Protein AF-A0A168JZH8-F1 (afdb_monomer_lite)

Foldseek 3Di:
DDDDDDDDDDDDPPPDDDDPADKWKFKDWDDPVRPFDDFCVNCVVVPDNTSVRVSVVCVVQVKTKMKMKTKHQDDADPVRHRFIKIWIKIWIWGDDPNDIDTDDMDTDDIGGDPVCGPVPGDIDD

Secondary structure (DSSP, 8-state):
-----------------S-----EEEEEEPPTTT-----HHHHGGGT-S-HHHHHHHHHHTT-EEEEEEEEES--B-TTS-B--EEEEEEEEEEEETTEEEEEEEEEEEEEE--S-TTSSSEEE-

InterPro domains:
  IPR058931 SnoaL-like domain 6 [PF26528] (15-122)

Organism: NCBI:txid1081108

Sequence (125 aa):
MHEAAASSGLTLASSAAEGRGKKGCTIRPLRQDEFEFGTDDQVAPAGFASAEELSKKAQKERWVGMRVDMWNDEGVDLKGLRQGMLVKVRYWWREEDGQWTQTLHDLLYIGQLDGTEGSEGDRID

Radius of gyration: 21.24 Å; chains: 1; bounding box: 39×75×41 Å

Structure (mmCIF, N/CA/C/O backbone):
data_AF-A0A168JZH8-F1
#
_entry.id   AF-A0A168JZH8-F1
#
loop_
_atom_site.group_PDB
_atom_site.id
_atom_site.type_symbol
_atom_site.label_atom_id
_atom_site.label_alt_id
_atom_site.label_comp_id
_atom_site.label_asym_id
_atom_site.label_entity_id
_atom_site.label_seq_id
_atom_site.pdbx_PDB_ins_code
_atom_site.Cartn_x
_atom_site.Cartn_y
_atom_site.Cartn_z
_atom_site.occupancy
_atom_site.B_iso_or_equiv
_atom_site.auth_seq_id
_atom_site.auth_comp_id
_atom_site.auth_asym_id
_atom_site.auth_atom_id
_atom_site.pdbx_PDB_model_num
ATOM 1 N N . MET A 1 1 ? -2.344 59.718 -10.580 1.00 35.97 1 MET A N 1
ATOM 2 C CA . MET A 1 1 ? -2.719 58.943 -11.785 1.00 35.97 1 MET A CA 1
ATOM 3 C C . MET A 1 1 ? -1.676 57.831 -11.888 1.00 35.97 1 MET A C 1
ATOM 5 O O . MET A 1 1 ? -0.508 58.185 -11.867 1.00 35.97 1 MET A O 1
ATOM 9 N N . HIS A 1 2 ? -2.001 56.586 -11.493 1.00 31.67 2 HIS A N 1
ATOM 10 C CA . HIS A 1 2 ? -2.300 55.430 -12.385 1.00 31.67 2 HIS A CA 1
ATOM 11 C C . HIS A 1 2 ? -1.249 55.302 -13.507 1.00 31.67 2 HIS A C 1
ATOM 13 O O . HIS A 1 2 ? -1.023 56.285 -14.197 1.00 31.67 2 HIS A O 1
ATOM 19 N N . GLU A 1 3 ? -0.486 54.219 -13.690 1.00 30.38 3 GLU A N 1
ATOM 20 C CA . GLU A 1 3 ? -0.799 52.782 -13.865 1.00 30.38 3 GLU A CA 1
ATOM 21 C C . GLU A 1 3 ? 0.555 52.015 -13.848 1.00 30.38 3 GLU A C 1
ATOM 23 O O . GLU A 1 3 ? 1.574 52.598 -14.207 1.00 30.38 3 GLU A O 1
ATOM 28 N N . ALA A 1 4 ? 0.705 50.836 -13.233 1.00 32.56 4 ALA A N 1
ATOM 29 C CA . ALA A 1 4 ? 0.352 49.467 -13.661 1.00 32.56 4 ALA A CA 1
ATOM 30 C C . ALA A 1 4 ? 1.421 48.737 -14.511 1.00 32.56 4 ALA A C 1
ATOM 32 O O . ALA A 1 4 ? 2.122 49.307 -15.338 1.00 32.56 4 ALA A O 1
ATOM 33 N N . ALA A 1 5 ? 1.558 47.447 -14.202 1.00 42.09 5 ALA A N 1
ATOM 34 C CA . ALA A 1 5 ? 2.616 46.524 -14.591 1.00 42.09 5 ALA A CA 1
ATOM 35 C C . ALA A 1 5 ? 2.345 45.782 -15.912 1.00 42.09 5 ALA A C 1
ATOM 37 O O . ALA A 1 5 ? 1.194 45.579 -16.284 1.00 42.09 5 ALA A O 1
ATOM 38 N N . ALA A 1 6 ? 3.403 45.243 -16.526 1.00 34.47 6 ALA A N 1
ATOM 39 C CA . ALA A 1 6 ? 3.366 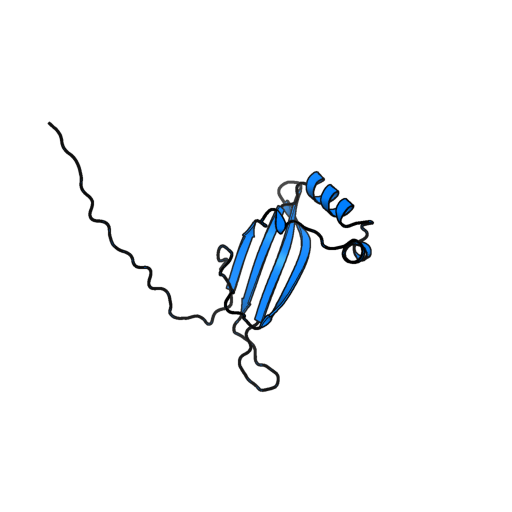44.024 -17.345 1.00 34.47 6 ALA A CA 1
ATOM 40 C C . ALA A 1 6 ? 4.782 43.413 -17.351 1.00 34.47 6 ALA A C 1
ATOM 42 O O . ALA A 1 6 ? 5.737 44.040 -17.793 1.00 34.47 6 ALA A O 1
ATOM 43 N N . SER A 1 7 ? 5.011 42.325 -16.615 1.00 38.09 7 SER A N 1
ATOM 44 C CA . SER A 1 7 ? 4.905 40.940 -17.099 1.00 38.09 7 SER A CA 1
ATOM 45 C C . SER A 1 7 ? 5.850 40.648 -18.269 1.00 38.09 7 SER A C 1
ATOM 47 O O . SER A 1 7 ? 5.553 40.930 -19.424 1.00 38.09 7 SER A O 1
ATOM 49 N N . SER A 1 8 ? 6.995 40.043 -17.963 1.00 38.16 8 SER A N 1
ATOM 50 C CA . SER A 1 8 ? 7.756 39.244 -18.924 1.00 38.16 8 SER A CA 1
ATOM 51 C C . SER A 1 8 ? 7.936 37.869 -18.301 1.00 38.16 8 SER A C 1
ATOM 53 O O . SER A 1 8 ? 8.795 37.660 -17.447 1.00 38.16 8 SER A O 1
ATOM 55 N N . GLY A 1 9 ? 7.018 36.968 -18.658 1.00 30.91 9 GLY A N 1
ATOM 56 C CA . GLY A 1 9 ? 7.043 35.571 -18.255 1.00 30.91 9 GLY A CA 1
ATOM 57 C C . GLY A 1 9 ? 8.281 34.889 -18.822 1.00 30.91 9 GLY A C 1
ATOM 58 O O . GLY A 1 9 ? 8.497 34.876 -20.032 1.00 30.91 9 GLY A O 1
ATOM 59 N N . LEU A 1 10 ? 9.095 34.339 -17.928 1.00 32.56 10 LEU A N 1
ATOM 60 C CA . LEU A 1 10 ? 10.207 33.477 -18.279 1.00 32.56 10 LEU A CA 1
ATOM 61 C C . LEU A 1 10 ? 9.632 32.120 -18.698 1.00 32.56 10 LEU A C 1
ATOM 63 O O . LEU A 1 10 ? 9.077 31.383 -17.882 1.00 32.56 10 LEU A O 1
ATOM 67 N N . THR A 1 11 ? 9.742 31.799 -19.981 1.00 37.41 11 THR A N 1
ATOM 68 C CA . THR A 1 11 ? 9.471 30.468 -20.515 1.00 37.41 11 THR A CA 1
ATOM 69 C C . THR A 1 11 ? 10.506 29.503 -19.940 1.00 37.41 11 THR A C 1
ATOM 71 O O . THR A 1 11 ? 11.661 29.509 -20.356 1.00 37.41 11 THR A O 1
ATOM 74 N N . LEU A 1 12 ? 10.111 28.666 -18.984 1.00 36.41 12 LEU A N 1
ATOM 75 C CA . LEU A 1 12 ? 10.880 27.485 -18.598 1.00 36.41 12 LEU A CA 1
ATOM 76 C C . LEU A 1 12 ? 10.176 26.265 -19.179 1.00 36.41 12 LEU A C 1
ATOM 78 O O . LEU A 1 12 ? 9.347 25.620 -18.543 1.00 36.41 12 LEU A O 1
ATOM 82 N N . ALA A 1 13 ? 10.524 25.964 -20.429 1.00 36.00 13 ALA A N 1
ATOM 83 C CA . ALA A 1 13 ? 10.427 24.603 -20.918 1.00 36.00 13 ALA A CA 1
ATOM 84 C C . ALA A 1 13 ? 11.333 23.749 -20.020 1.00 36.00 13 ALA A C 1
ATOM 86 O O . ALA A 1 13 ? 12.558 23.839 -20.102 1.00 36.00 13 ALA A O 1
ATOM 87 N N . SER A 1 14 ? 10.732 22.963 -19.126 1.00 39.97 14 SER A N 1
ATOM 88 C CA . SER A 1 14 ? 11.462 21.957 -18.360 1.00 39.97 14 SER A CA 1
ATOM 89 C C . SER A 1 14 ? 11.812 20.806 -19.299 1.00 39.97 14 SER A C 1
ATOM 91 O O . SER A 1 14 ? 11.099 19.814 -19.429 1.00 39.97 14 SER A O 1
ATOM 93 N N . SER A 1 15 ? 12.910 20.993 -20.023 1.00 48.03 15 SER A N 1
ATOM 94 C CA . SER A 1 15 ? 13.669 19.913 -20.628 1.00 48.03 15 SER A CA 1
ATOM 95 C C . SER A 1 15 ? 14.404 19.184 -19.506 1.00 48.03 15 SER A C 1
ATOM 97 O O . SER A 1 15 ? 15.500 19.578 -19.115 1.00 48.03 15 SER A O 1
ATOM 99 N N . ALA A 1 16 ? 13.800 18.115 -18.995 1.00 39.69 16 ALA A N 1
ATOM 100 C CA . ALA A 1 16 ? 14.484 17.143 -18.151 1.00 39.69 16 ALA A CA 1
ATOM 101 C C . ALA A 1 16 ? 14.134 15.727 -18.616 1.00 39.69 16 ALA A C 1
ATOM 103 O O . ALA A 1 16 ? 13.484 14.950 -17.922 1.00 39.69 16 ALA A O 1
ATOM 104 N N . ALA A 1 17 ? 14.570 15.397 -19.826 1.00 48.06 17 ALA A N 1
ATOM 105 C CA . ALA A 1 17 ? 14.621 14.025 -20.296 1.00 48.06 17 ALA A CA 1
ATOM 106 C C . ALA A 1 17 ? 16.070 13.685 -20.638 1.00 48.06 17 ALA A C 1
ATOM 108 O O . ALA A 1 17 ? 16.392 13.549 -21.804 1.00 48.06 17 ALA A O 1
ATOM 109 N N . GLU A 1 18 ? 16.944 13.569 -19.631 1.00 40.03 18 GLU A N 1
ATOM 110 C CA . GLU A 1 18 ? 18.272 12.972 -19.818 1.00 40.03 18 GLU A CA 1
ATOM 111 C C . GLU A 1 18 ? 18.849 12.462 -18.482 1.00 40.03 18 GLU A C 1
ATOM 113 O O . GLU A 1 18 ? 19.113 13.223 -17.552 1.00 40.03 18 GLU A O 1
ATOM 118 N N . GLY A 1 19 ? 18.993 11.130 -18.382 1.00 41.16 19 GLY A N 1
ATOM 119 C CA . GLY A 1 19 ? 19.631 10.422 -17.262 1.00 41.16 19 GLY A CA 1
ATOM 120 C C . GLY A 1 19 ? 18.737 9.469 -16.450 1.00 41.16 19 GLY A C 1
ATOM 121 O O . GLY A 1 19 ? 18.796 9.497 -15.218 1.00 41.16 19 GLY A O 1
ATOM 122 N N . ARG A 1 20 ? 17.908 8.630 -17.097 1.00 50.34 20 ARG A N 1
ATOM 123 C CA . ARG A 1 20 ? 17.174 7.529 -16.435 1.00 50.34 20 ARG A CA 1
ATOM 124 C C . ARG A 1 20 ? 18.079 6.306 -16.262 1.00 50.34 20 ARG A C 1
ATOM 126 O O . ARG A 1 20 ? 18.249 5.514 -17.179 1.00 50.34 20 ARG A O 1
ATOM 133 N N . GLY A 1 21 ? 18.648 6.189 -15.073 1.00 60.84 21 GLY A N 1
ATOM 134 C CA . GLY A 1 21 ? 19.340 5.002 -14.581 1.00 60.84 21 GLY A CA 1
ATOM 135 C C . GLY A 1 21 ? 19.679 5.209 -13.110 1.00 60.84 21 GLY A C 1
ATOM 136 O O . GLY A 1 21 ? 20.789 5.624 -12.781 1.00 60.84 21 GLY A O 1
ATOM 137 N N . LYS A 1 22 ? 18.636 5.188 -12.270 1.00 71.06 22 LYS A N 1
ATOM 138 C CA . LYS A 1 22 ? 18.655 5.642 -10.873 1.00 71.06 22 LYS A CA 1
ATOM 139 C C . LYS A 1 22 ? 17.552 4.918 -10.109 1.00 71.06 22 LYS A C 1
ATOM 141 O O . LYS A 1 22 ? 16.385 5.024 -10.498 1.00 71.06 22 LYS A O 1
ATOM 146 N N . LYS A 1 23 ? 17.907 4.267 -8.997 1.00 87.12 23 LYS A N 1
ATOM 147 C CA . LYS A 1 23 ? 16.939 3.827 -7.983 1.00 87.12 23 LYS A CA 1
ATOM 148 C C . LYS A 1 23 ? 15.969 4.961 -7.633 1.00 87.12 23 LYS A C 1
ATOM 150 O O . LYS A 1 23 ? 16.349 6.138 -7.624 1.00 87.12 23 LYS A O 1
ATOM 155 N N . GLY A 1 24 ? 14.714 4.630 -7.382 1.00 91.06 24 GLY A N 1
ATOM 156 C CA . GLY A 1 24 ? 13.688 5.624 -7.109 1.00 91.06 24 GLY A CA 1
ATOM 157 C C . GLY A 1 24 ? 12.496 5.051 -6.373 1.00 91.06 24 GLY A C 1
ATOM 158 O O . GLY A 1 24 ? 12.254 3.846 -6.384 1.00 91.06 24 GLY A O 1
ATOM 159 N N . CYS A 1 25 ? 11.770 5.955 -5.731 1.00 94.06 25 CYS A N 1
ATOM 160 C CA . CYS A 1 25 ? 10.506 5.688 -5.081 1.00 94.06 25 CYS A CA 1
ATOM 161 C C . CYS A 1 25 ? 9.558 6.852 -5.376 1.00 94.06 25 CYS A C 1
ATOM 163 O O . CYS A 1 25 ? 9.983 8.012 -5.369 1.00 94.06 25 CYS A O 1
ATOM 165 N N . THR A 1 26 ? 8.288 6.549 -5.628 1.00 95.94 26 THR A N 1
ATOM 166 C CA . THR A 1 26 ? 7.202 7.532 -5.574 1.00 95.94 26 THR A CA 1
ATOM 167 C C . THR A 1 26 ? 6.137 7.096 -4.595 1.00 95.94 26 THR A C 1
ATOM 169 O O . THR A 1 26 ? 5.843 5.904 -4.496 1.00 95.94 26 THR A O 1
ATOM 172 N N . ILE A 1 27 ? 5.517 8.070 -3.934 1.00 96.19 27 ILE A N 1
ATOM 173 C CA . ILE A 1 27 ? 4.388 7.859 -3.036 1.00 96.19 27 ILE A CA 1
ATOM 174 C C . ILE A 1 27 ? 3.216 8.765 -3.410 1.00 96.19 27 ILE A C 1
ATOM 176 O O . ILE A 1 27 ? 3.399 9.903 -3.836 1.00 96.19 27 ILE A O 1
ATOM 180 N N . ARG A 1 28 ? 1.993 8.276 -3.214 1.00 96.38 28 ARG A N 1
ATOM 181 C CA . ARG A 1 28 ? 0.781 9.107 -3.202 1.00 96.38 28 ARG A CA 1
ATOM 182 C C . ARG A 1 28 ? -0.312 8.462 -2.348 1.00 96.38 28 ARG A C 1
ATOM 184 O O . ARG A 1 28 ? -0.244 7.256 -2.106 1.00 96.38 28 ARG A O 1
ATOM 191 N N . PRO A 1 29 ? -1.347 9.203 -1.926 1.00 97.00 29 PRO A N 1
ATOM 192 C CA . PRO A 1 29 ? -2.543 8.594 -1.354 1.00 97.00 29 PRO A CA 1
ATOM 193 C C . PRO A 1 29 ? -3.191 7.580 -2.313 1.00 97.00 29 PRO A C 1
ATOM 195 O O . PRO A 1 29 ? -3.127 7.736 -3.541 1.00 97.00 29 PRO A O 1
ATOM 198 N N . LEU A 1 30 ? -3.827 6.544 -1.757 1.00 96.31 30 LEU A N 1
ATOM 199 C CA . LEU A 1 30 ? -4.703 5.666 -2.538 1.00 96.31 30 LEU A CA 1
ATOM 200 C C . LEU A 1 30 ? -5.915 6.447 -3.048 1.00 96.31 30 LEU A C 1
ATOM 202 O O . LEU A 1 30 ? -6.485 7.284 -2.343 1.00 96.31 30 LEU A O 1
ATOM 206 N N . ARG A 1 31 ? -6.327 6.136 -4.275 1.00 94.69 31 ARG A N 1
ATOM 207 C CA . ARG A 1 31 ? -7.628 6.537 -4.806 1.00 94.69 31 ARG A CA 1
ATOM 208 C C . ARG A 1 31 ? -8.728 5.716 -4.128 1.00 94.69 31 ARG A C 1
ATOM 210 O O . ARG A 1 31 ? -8.469 4.682 -3.514 1.00 94.69 31 ARG A O 1
ATOM 217 N N . GLN A 1 32 ? -9.967 6.183 -4.238 1.00 90.00 32 GLN A N 1
ATOM 218 C CA . GLN A 1 32 ? -11.110 5.546 -3.579 1.00 90.00 32 GLN A CA 1
ATOM 219 C C . GLN A 1 32 ? -11.318 4.091 -4.027 1.00 90.00 32 GLN A C 1
ATOM 221 O O . GLN A 1 32 ? -11.668 3.245 -3.213 1.00 90.00 32 GLN A O 1
ATOM 226 N N . ASP A 1 33 ? -11.082 3.807 -5.305 1.00 91.12 33 ASP A N 1
ATOM 227 C CA . ASP A 1 33 ? -11.174 2.484 -5.925 1.00 91.12 33 ASP A CA 1
ATOM 228 C C . ASP A 1 33 ? -9.967 1.582 -5.626 1.00 91.12 33 ASP A C 1
ATOM 230 O O . ASP A 1 33 ? -10.073 0.365 -5.714 1.00 91.12 33 ASP A O 1
ATOM 234 N N . GLU A 1 34 ? -8.830 2.154 -5.224 1.00 92.44 34 GLU A N 1
ATOM 235 C CA . GLU A 1 34 ? -7.655 1.385 -4.805 1.00 92.44 34 GLU A CA 1
ATOM 236 C C . GLU A 1 34 ? -7.702 0.975 -3.327 1.00 92.44 34 GLU A C 1
ATOM 238 O O . GLU A 1 34 ? -6.902 0.133 -2.906 1.00 92.44 34 GLU A O 1
ATOM 243 N N . PHE A 1 35 ? -8.605 1.570 -2.539 1.00 92.19 35 PHE A N 1
ATOM 244 C CA . PHE A 1 35 ? -8.804 1.254 -1.125 1.00 92.19 35 PHE A CA 1
ATOM 245 C C . PHE A 1 35 ? -9.646 -0.024 -0.971 1.00 92.19 35 PHE A C 1
ATOM 247 O O . PHE A 1 35 ? -10.799 -0.008 -0.543 1.00 92.19 35 PHE A O 1
ATOM 254 N N . GLU A 1 36 ? -9.048 -1.151 -1.337 1.00 91.56 36 GLU A N 1
ATOM 255 C CA . GLU A 1 36 ? -9.605 -2.497 -1.203 1.00 91.56 36 GLU A CA 1
ATOM 256 C C . GLU A 1 36 ? -8.603 -3.423 -0.503 1.00 91.56 36 GLU A C 1
ATOM 258 O O . GLU A 1 36 ? -7.403 -3.157 -0.475 1.00 91.56 36 GLU A O 1
ATOM 263 N N . PHE A 1 37 ? -9.104 -4.523 0.054 1.00 93.00 37 PHE A N 1
ATOM 264 C CA . PHE A 1 37 ? -8.312 -5.472 0.842 1.00 93.00 37 PHE A CA 1
ATOM 265 C C . PHE A 1 37 ? -8.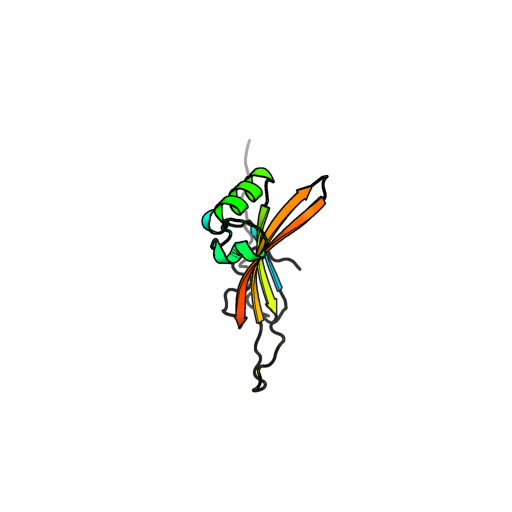258 -6.874 0.213 1.00 93.00 37 PHE A C 1
ATOM 267 O O . PHE A 1 37 ? -7.885 -7.833 0.883 1.00 93.00 37 PHE A O 1
ATOM 274 N N . GLY A 1 38 ? -8.636 -6.998 -1.063 1.00 90.81 38 GLY A N 1
ATOM 275 C CA . GLY A 1 38 ? -8.710 -8.274 -1.769 1.00 90.81 38 GLY A CA 1
ATOM 276 C C . GLY A 1 38 ? -9.947 -9.100 -1.399 1.00 90.81 38 GLY A C 1
ATOM 277 O O . GLY A 1 38 ? -11.032 -8.566 -1.173 1.00 90.81 38 GLY A O 1
ATOM 278 N N . THR A 1 39 ? -9.778 -10.419 -1.381 1.00 94.81 39 THR A N 1
ATOM 279 C CA . THR A 1 39 ? -10.827 -11.428 -1.153 1.00 94.81 39 THR A CA 1
ATOM 280 C C . THR A 1 39 ? -10.773 -12.010 0.259 1.00 94.81 39 THR A C 1
ATOM 282 O O . THR A 1 39 ? -9.753 -11.923 0.942 1.00 94.81 39 THR A O 1
ATOM 285 N N . ASP A 1 40 ? -11.854 -12.667 0.681 1.00 96.62 40 ASP A N 1
ATOM 286 C CA . ASP A 1 40 ? -11.934 -13.337 1.986 1.00 96.62 40 ASP A CA 1
ATOM 287 C C . ASP A 1 40 ? -10.813 -14.375 2.175 1.00 96.62 40 ASP A C 1
ATOM 289 O O . ASP A 1 40 ? -10.161 -14.402 3.218 1.00 96.62 40 ASP A O 1
ATOM 293 N N . ASP A 1 41 ? -10.502 -15.149 1.131 1.00 95.62 41 ASP A N 1
ATOM 294 C CA . ASP A 1 41 ? -9.418 -16.140 1.147 1.00 95.62 41 ASP A CA 1
ATOM 295 C C . ASP A 1 41 ? -8.032 -15.506 1.338 1.00 95.62 41 ASP A C 1
ATOM 297 O O . ASP A 1 41 ? -7.141 -16.115 1.931 1.00 95.62 41 ASP A O 1
ATOM 301 N N . GLN A 1 42 ? -7.833 -14.278 0.852 1.00 91.69 42 GLN A N 1
ATOM 302 C CA . GLN A 1 42 ? -6.562 -13.564 0.988 1.00 91.69 42 GLN A CA 1
ATOM 303 C C . GLN A 1 42 ? -6.366 -12.987 2.393 1.00 91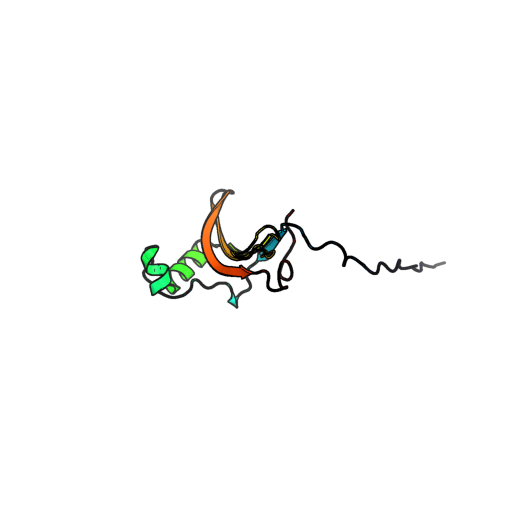.69 42 GLN A C 1
ATOM 305 O O . GLN A 1 42 ? -5.230 -12.909 2.862 1.00 91.69 42 GLN A O 1
ATOM 310 N N . VAL A 1 43 ? -7.447 -12.611 3.083 1.00 93.50 43 VAL A N 1
ATOM 311 C CA . VAL A 1 43 ? -7.365 -12.013 4.427 1.00 93.50 43 VAL A CA 1
ATOM 312 C C . VAL A 1 43 ? -7.503 -13.037 5.556 1.00 93.50 43 VAL A C 1
ATOM 314 O O . VAL A 1 43 ? -7.061 -12.771 6.676 1.00 93.50 43 VAL A O 1
ATOM 317 N N . ALA A 1 44 ? -8.049 -14.222 5.271 1.00 94.31 44 ALA A N 1
ATOM 318 C CA . ALA A 1 44 ? -8.213 -15.294 6.250 1.00 94.31 44 ALA A CA 1
ATOM 319 C C . ALA A 1 44 ? -6.902 -15.712 6.951 1.00 94.31 44 ALA A C 1
ATOM 321 O O . ALA A 1 44 ? -6.903 -15.816 8.181 1.00 94.31 44 ALA A O 1
ATOM 322 N N . PRO A 1 45 ? -5.753 -15.870 6.257 1.00 92.12 45 PRO A N 1
ATOM 323 C CA . PRO A 1 45 ? -4.478 -16.180 6.912 1.00 92.12 45 PRO A CA 1
ATOM 324 C C . PRO A 1 45 ? -3.991 -15.095 7.883 1.00 92.12 45 PRO A C 1
ATOM 326 O O . PRO A 1 45 ? -3.223 -15.392 8.795 1.00 92.12 45 PRO A O 1
ATOM 329 N N . ALA A 1 46 ? -4.441 -13.848 7.707 1.00 86.00 46 ALA A N 1
ATOM 330 C CA . ALA A 1 46 ? -4.142 -12.735 8.607 1.00 86.00 46 ALA A CA 1
ATOM 331 C C . ALA A 1 46 ? -5.095 -12.662 9.819 1.00 86.00 46 ALA A C 1
ATOM 333 O O . ALA A 1 46 ? -4.950 -11.773 10.658 1.00 86.00 46 ALA A O 1
ATOM 334 N N . GLY A 1 47 ? -6.041 -13.603 9.940 1.00 91.81 47 GLY A N 1
ATOM 335 C CA . GLY A 1 47 ? -6.950 -13.727 11.081 1.00 91.81 47 GLY A CA 1
ATOM 336 C C . GLY A 1 47 ? -8.270 -12.966 10.943 1.00 91.81 47 GLY A C 1
ATOM 337 O O . GLY A 1 47 ? -8.981 -12.831 11.937 1.00 91.81 47 GLY A O 1
ATOM 338 N N . PHE A 1 48 ? -8.607 -12.480 9.746 1.00 93.31 48 PHE A N 1
ATOM 339 C CA . PHE A 1 48 ? -9.893 -11.833 9.466 1.00 93.31 48 PHE A CA 1
ATOM 340 C C . PHE A 1 48 ? -10.885 -12.834 8.878 1.00 93.31 48 PHE A C 1
ATOM 342 O O . PHE A 1 48 ? -10.507 -13.686 8.079 1.00 93.31 48 PHE A O 1
ATOM 349 N N . ALA A 1 49 ? -12.164 -12.727 9.234 1.00 94.12 49 ALA A N 1
ATOM 350 C CA . ALA A 1 49 ? -13.195 -13.598 8.680 1.00 94.12 49 ALA A CA 1
ATOM 351 C C . ALA A 1 49 ? -13.587 -13.209 7.245 1.00 94.12 49 ALA A C 1
ATOM 353 O O . ALA A 1 49 ? -14.084 -14.053 6.507 1.00 94.12 49 ALA A O 1
ATOM 354 N N . SER A 1 50 ? -13.406 -11.939 6.863 1.00 97.00 50 SER A N 1
ATOM 355 C CA . SER A 1 50 ? -13.713 -11.436 5.515 1.00 97.00 50 SER A CA 1
ATOM 356 C C . SER A 1 50 ? -12.974 -10.137 5.190 1.00 97.00 50 SER A C 1
ATOM 358 O O . SER A 1 50 ? -12.563 -9.390 6.087 1.00 97.00 50 SER A O 1
ATOM 360 N N . ALA A 1 51 ? -12.854 -9.819 3.899 1.00 95.50 51 ALA A N 1
ATOM 361 C CA . ALA A 1 51 ? -12.316 -8.539 3.440 1.00 95.50 51 ALA A CA 1
ATOM 362 C C . ALA A 1 51 ? -13.220 -7.364 3.861 1.00 95.50 51 ALA A C 1
ATOM 364 O O . ALA A 1 51 ? -12.739 -6.263 4.141 1.00 95.50 51 ALA A O 1
ATOM 365 N N . GLU A 1 52 ? -14.532 -7.599 3.983 1.00 96.06 52 GLU A N 1
ATOM 366 C CA . GLU A 1 52 ? -15.485 -6.607 4.492 1.00 96.06 52 GLU A CA 1
ATOM 367 C C . GLU A 1 52 ? -15.231 -6.277 5.973 1.00 96.06 52 GLU A C 1
ATOM 369 O O . GLU A 1 52 ? -15.281 -5.108 6.367 1.00 96.06 52 GLU A O 1
ATOM 374 N N . GLU A 1 53 ? -14.923 -7.281 6.801 1.00 96.25 53 GLU A N 1
ATOM 375 C CA . GLU A 1 53 ? -14.543 -7.073 8.203 1.00 96.25 53 GLU A CA 1
ATOM 376 C C . GLU A 1 53 ? -13.288 -6.200 8.312 1.00 96.25 53 GLU A C 1
ATOM 378 O O . GLU A 1 53 ? -13.279 -5.215 9.059 1.00 96.25 53 GLU A O 1
ATOM 383 N N . LEU A 1 54 ? -12.254 -6.520 7.529 1.00 95.50 54 LEU A N 1
ATOM 384 C CA . LEU A 1 54 ? -11.018 -5.743 7.489 1.00 95.50 54 LEU A CA 1
ATOM 385 C C . LEU A 1 54 ? -11.278 -4.300 7.028 1.00 95.50 54 LEU A C 1
ATOM 387 O O . LEU A 1 54 ? -10.781 -3.359 7.647 1.00 95.50 54 LEU A O 1
ATOM 391 N N . SER A 1 55 ? -12.141 -4.106 6.028 1.00 94.69 55 SER A N 1
ATOM 392 C CA . SER A 1 55 ? -12.558 -2.771 5.583 1.00 94.69 55 SER A CA 1
ATOM 393 C C . SER A 1 55 ? -13.258 -1.972 6.684 1.00 94.69 55 SER A C 1
ATOM 395 O O . SER A 1 55 ? -12.905 -0.818 6.943 1.00 94.69 55 SER A O 1
ATOM 397 N N . LYS A 1 56 ? -14.199 -2.590 7.410 1.00 95.81 56 LYS A N 1
ATOM 398 C CA . LYS A 1 56 ? -14.875 -1.950 8.553 1.00 95.81 56 LYS A CA 1
ATOM 399 C C . LYS A 1 56 ? -13.890 -1.590 9.665 1.00 95.81 56 LYS A C 1
ATOM 401 O O . LYS A 1 56 ? -14.002 -0.513 10.256 1.00 95.81 56 LYS A O 1
ATOM 406 N N . LYS A 1 57 ? -12.912 -2.458 9.941 1.00 95.50 57 LYS A N 1
ATOM 407 C CA . LYS A 1 57 ? -11.846 -2.189 10.915 1.00 95.50 57 LYS A CA 1
ATOM 408 C C . LYS A 1 57 ? -10.983 -1.005 10.482 1.00 95.50 57 LYS A C 1
ATOM 410 O O . LYS A 1 57 ? -10.797 -0.090 11.280 1.00 95.50 57 LYS A O 1
ATOM 415 N N . ALA A 1 58 ? -10.533 -0.985 9.230 1.00 95.44 58 ALA A N 1
ATOM 416 C CA . ALA A 1 58 ? -9.731 0.101 8.675 1.00 95.44 58 ALA A CA 1
ATOM 417 C C . ALA A 1 58 ? -10.461 1.451 8.747 1.00 95.44 58 ALA A C 1
ATOM 419 O O . ALA A 1 58 ? -9.864 2.456 9.123 1.00 95.44 58 ALA A O 1
ATOM 420 N N . GLN A 1 59 ? -11.770 1.477 8.472 1.00 94.56 59 GLN A N 1
ATOM 421 C CA . GLN A 1 59 ? -12.594 2.683 8.622 1.00 94.56 59 GLN A CA 1
ATOM 422 C C . GLN A 1 59 ? -12.707 3.129 10.085 1.00 94.56 59 GLN A C 1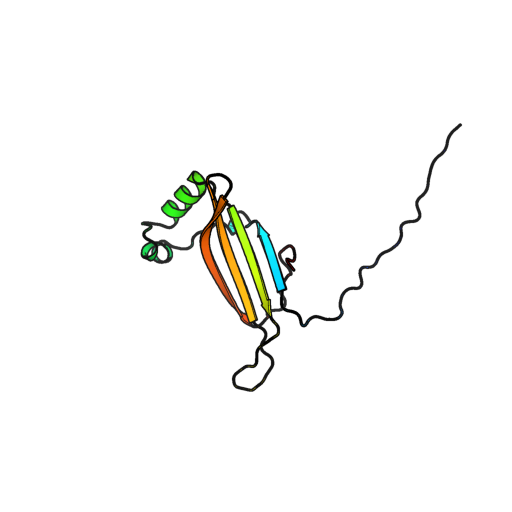
ATOM 424 O O . GLN A 1 59 ? -12.514 4.306 10.391 1.00 94.56 59 GLN A O 1
ATOM 429 N N . LYS A 1 60 ? -12.983 2.192 11.002 1.00 96.19 60 LYS A N 1
ATOM 430 C CA . LYS A 1 60 ? -13.102 2.472 12.442 1.00 96.19 60 LYS A CA 1
ATOM 431 C C . LYS A 1 60 ? -11.802 3.026 13.029 1.00 96.19 60 LYS A C 1
ATOM 433 O O . LYS A 1 60 ? -11.839 3.938 13.848 1.00 96.19 60 LYS A O 1
ATOM 438 N N . GLU A 1 61 ? -10.672 2.472 12.607 1.00 95.25 61 GLU A N 1
ATOM 439 C CA . GLU A 1 61 ? -9.330 2.874 13.039 1.00 95.25 61 GLU A CA 1
ATOM 440 C C . GLU A 1 61 ? -8.729 3.988 12.171 1.00 95.25 61 GLU A C 1
ATOM 442 O O . GLU A 1 61 ? -7.586 4.378 12.387 1.00 95.25 61 GLU A O 1
ATOM 447 N N . ARG A 1 62 ? -9.495 4.518 11.208 1.00 95.44 62 ARG A N 1
ATOM 448 C CA . ARG A 1 62 ? -9.113 5.637 10.334 1.00 95.44 62 ARG A CA 1
ATOM 449 C C . ARG A 1 62 ? -7.781 5.413 9.612 1.00 95.44 62 ARG A C 1
ATOM 451 O O . ARG A 1 62 ? -6.944 6.312 9.551 1.00 95.44 62 ARG A O 1
ATOM 458 N N . TRP A 1 63 ? -7.590 4.217 9.063 1.00 96.75 63 TRP A N 1
ATOM 459 C CA . TRP A 1 63 ? -6.379 3.893 8.317 1.00 96.75 63 TRP A CA 1
ATOM 460 C C . TRP A 1 63 ? -6.222 4.799 7.092 1.00 96.75 63 TRP A C 1
ATOM 462 O O . TRP A 1 63 ? -7.188 5.107 6.391 1.00 96.75 63 TRP A O 1
ATOM 472 N N . VAL A 1 64 ? -4.980 5.170 6.805 1.00 96.81 64 VAL A N 1
ATOM 473 C CA . VAL A 1 64 ? -4.574 5.940 5.631 1.00 96.81 64 VAL A CA 1
ATOM 474 C C . VAL A 1 64 ? -3.854 5.010 4.665 1.00 96.81 64 VAL A C 1
ATOM 476 O O . VAL A 1 64 ? -2.891 4.339 5.036 1.00 96.81 64 VAL A O 1
ATOM 479 N N . GLY A 1 65 ? -4.332 4.964 3.424 1.00 96.88 65 GLY A N 1
ATOM 480 C CA . GLY A 1 65 ? -3.743 4.162 2.359 1.00 96.88 65 GLY A CA 1
ATOM 481 C C . GLY A 1 65 ? -2.778 4.973 1.497 1.00 96.88 65 GLY A C 1
ATOM 482 O O . GLY A 1 65 ? -3.130 6.064 1.048 1.00 96.88 65 GLY A O 1
ATOM 483 N N . MET A 1 66 ? -1.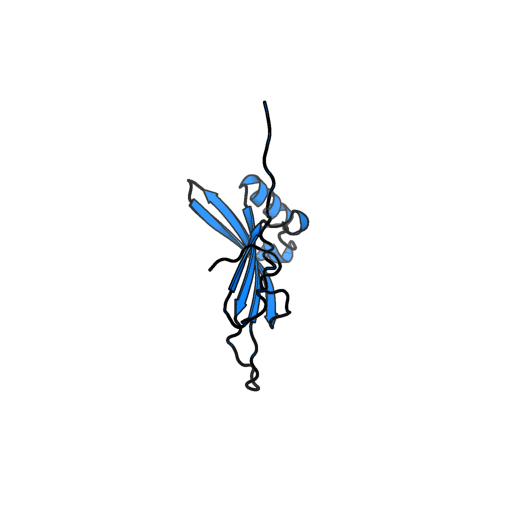612 4.404 1.187 1.00 96.94 66 MET A N 1
ATOM 484 C CA . MET A 1 66 ? -0.608 4.977 0.287 1.00 96.94 66 MET A CA 1
ATOM 485 C C . MET A 1 66 ? -0.253 3.998 -0.839 1.00 96.94 66 MET A C 1
ATOM 487 O O . MET A 1 66 ? 0.012 2.823 -0.581 1.00 96.94 66 MET A O 1
ATOM 491 N N . ARG A 1 67 ? -0.193 4.483 -2.083 1.00 97.00 67 ARG A N 1
ATOM 492 C CA . ARG A 1 67 ? 0.416 3.784 -3.222 1.00 97.00 67 ARG A CA 1
ATOM 493 C C . ARG A 1 67 ? 1.903 4.098 -3.246 1.00 97.00 67 ARG A C 1
ATOM 495 O O . ARG A 1 67 ? 2.274 5.270 -3.191 1.00 97.00 67 ARG A O 1
ATOM 502 N N . VAL A 1 68 ? 2.728 3.064 -3.356 1.00 95.44 68 VAL A N 1
ATOM 503 C CA . VAL A 1 68 ? 4.180 3.183 -3.445 1.00 95.44 68 VAL A CA 1
ATOM 504 C C . VAL A 1 68 ? 4.691 2.381 -4.632 1.00 95.44 68 VAL A C 1
ATOM 506 O O . VAL A 1 68 ? 4.471 1.173 -4.713 1.00 95.44 68 VAL A O 1
ATOM 509 N N . ASP A 1 69 ? 5.431 3.057 -5.502 1.00 95.19 69 ASP A N 1
ATOM 510 C CA . ASP A 1 69 ? 6.138 2.441 -6.620 1.00 95.19 69 ASP A CA 1
ATOM 511 C C . ASP A 1 69 ? 7.642 2.602 -6.368 1.00 95.19 69 ASP A C 1
ATOM 513 O O . ASP A 1 69 ? 8.133 3.718 -6.204 1.00 95.19 69 ASP A O 1
ATOM 517 N N . MET A 1 70 ? 8.373 1.490 -6.316 1.00 93.75 70 MET A N 1
ATOM 518 C CA . MET A 1 70 ? 9.816 1.439 -6.073 1.00 93.75 70 MET A CA 1
ATOM 519 C C . MET A 1 70 ? 10.508 0.771 -7.244 1.00 93.75 70 MET A C 1
ATOM 521 O O . MET A 1 70 ? 10.054 -0.267 -7.723 1.00 93.75 70 MET A O 1
ATOM 525 N N . TRP A 1 71 ? 11.634 1.322 -7.678 1.00 93.00 71 TRP A N 1
ATOM 526 C CA . TRP A 1 71 ? 12.382 0.739 -8.778 1.00 93.00 71 TRP A CA 1
ATOM 527 C C . TRP A 1 71 ? 13.885 0.913 -8.647 1.00 93.00 71 TRP A C 1
ATOM 529 O O . TRP A 1 71 ? 14.383 1.832 -7.992 1.00 93.00 71 TRP A O 1
ATOM 539 N N . ASN A 1 72 ? 14.609 0.029 -9.321 1.00 89.25 72 ASN A N 1
ATOM 540 C CA . ASN A 1 72 ? 16.029 0.161 -9.592 1.00 89.25 72 ASN A CA 1
ATOM 541 C C . ASN A 1 72 ? 16.326 -0.308 -11.020 1.00 89.25 72 ASN A C 1
ATOM 543 O O . ASN A 1 72 ? 15.580 -1.071 -11.627 1.00 89.25 72 ASN A O 1
ATOM 547 N N . ASP A 1 73 ? 17.420 0.184 -11.577 1.00 82.69 73 ASP A N 1
ATOM 548 C CA . ASP A 1 73 ? 17.978 -0.271 -12.850 1.00 82.69 73 ASP A CA 1
ATOM 549 C C . ASP A 1 73 ? 19.185 -1.204 -12.641 1.00 82.69 73 ASP A C 1
ATOM 551 O O . ASP A 1 73 ? 19.861 -1.593 -13.596 1.00 82.69 73 ASP A O 1
ATOM 555 N N . GLU A 1 74 ? 19.439 -1.561 -11.380 1.00 73.25 74 GLU A N 1
ATOM 556 C CA . GLU A 1 74 ? 20.477 -2.484 -10.946 1.00 73.25 74 GLU A CA 1
ATOM 557 C C . GLU A 1 74 ? 19.937 -3.916 -10.946 1.00 73.25 74 GLU A C 1
ATOM 559 O O . GLU A 1 74 ? 18.980 -4.238 -10.248 1.00 73.25 74 GLU A O 1
ATOM 564 N N . GLY A 1 75 ? 20.578 -4.789 -11.719 1.00 64.94 75 GLY A N 1
ATOM 565 C CA . GLY A 1 75 ? 20.200 -6.194 -11.826 1.00 64.94 75 GLY A CA 1
ATOM 566 C C . GLY A 1 75 ? 20.563 -6.747 -13.194 1.00 64.94 75 GLY A C 1
ATOM 567 O O . GLY A 1 75 ? 20.449 -6.049 -14.203 1.00 64.94 75 GLY A O 1
ATOM 568 N N . VAL A 1 76 ? 21.031 -7.992 -13.235 1.00 62.41 76 VAL A N 1
ATOM 569 C CA . VAL A 1 76 ? 21.218 -8.740 -14.480 1.00 62.41 76 VAL A CA 1
ATOM 570 C C . VAL A 1 76 ? 20.419 -10.030 -14.412 1.00 62.41 76 VAL A C 1
ATOM 572 O O . VAL A 1 76 ? 20.368 -10.675 -13.365 1.00 62.41 76 VAL A O 1
ATOM 575 N N . ASP A 1 77 ? 19.780 -10.392 -15.517 1.00 68.12 77 ASP A N 1
ATOM 576 C CA . ASP A 1 77 ? 19.104 -11.678 -15.637 1.00 68.12 77 ASP A CA 1
ATOM 577 C C . ASP A 1 77 ? 20.121 -12.836 -15.725 1.00 68.12 77 ASP A C 1
ATOM 579 O O . ASP A 1 77 ? 21.339 -12.638 -15.780 1.00 68.12 77 ASP A O 1
ATOM 583 N N . LEU A 1 78 ? 19.629 -14.078 -15.790 1.00 65.56 78 LEU A N 1
ATOM 584 C CA . LEU A 1 78 ? 20.474 -15.276 -15.947 1.00 65.56 78 LEU A CA 1
ATOM 585 C C . LEU A 1 78 ? 21.299 -15.288 -17.253 1.00 65.56 78 LEU A C 1
ATOM 587 O O . LEU A 1 78 ? 22.156 -16.155 -17.426 1.00 65.56 78 LEU A O 1
ATOM 591 N N . LYS A 1 79 ? 21.039 -14.358 -18.180 1.00 73.56 79 LYS A N 1
ATOM 592 C CA . LYS A 1 79 ? 21.744 -14.176 -19.455 1.00 73.56 79 LYS A CA 1
ATOM 593 C C . LYS A 1 79 ? 22.677 -12.958 -19.438 1.00 73.56 79 LYS A C 1
ATOM 595 O O . LYS A 1 79 ? 23.279 -12.651 -20.465 1.00 73.56 79 LYS A O 1
ATOM 600 N N . GLY A 1 80 ? 22.822 -12.278 -18.297 1.00 62.91 80 GLY A N 1
ATOM 601 C CA . GLY A 1 80 ? 23.673 -11.099 -18.146 1.00 62.91 80 GLY A CA 1
ATOM 602 C C . GLY A 1 80 ? 23.082 -9.808 -18.727 1.00 62.91 80 GLY A C 1
ATOM 603 O O . GLY A 1 80 ? 23.801 -8.815 -18.837 1.00 62.91 80 GLY A O 1
ATOM 604 N N . LEU A 1 81 ? 21.803 -9.795 -19.115 1.00 67.75 81 LEU A N 1
ATOM 605 C CA . LEU A 1 81 ? 21.122 -8.600 -19.615 1.00 67.75 81 LEU A CA 1
ATOM 606 C C . LEU A 1 81 ? 20.647 -7.745 -18.443 1.00 67.75 81 LEU A C 1
ATOM 608 O O . LEU A 1 81 ? 20.101 -8.277 -17.480 1.00 67.75 81 LEU A O 1
ATOM 612 N N . ARG A 1 82 ? 20.822 -6.417 -18.532 1.00 66.56 82 ARG A N 1
ATOM 613 C CA . ARG A 1 82 ? 20.291 -5.490 -17.521 1.00 66.56 82 ARG A CA 1
ATOM 614 C C . ARG A 1 82 ? 18.787 -5.699 -17.376 1.00 66.56 82 ARG A C 1
ATOM 616 O O . ARG A 1 82 ? 18.041 -5.497 -18.332 1.00 66.56 82 ARG A O 1
ATOM 623 N N . GLN A 1 83 ? 18.364 -6.059 -16.175 1.00 75.62 83 GLN A N 1
ATOM 624 C CA . GLN A 1 83 ? 16.973 -6.268 -15.820 1.00 75.62 83 GLN A CA 1
ATOM 625 C C . GLN A 1 83 ? 16.696 -5.443 -14.567 1.00 75.62 83 GLN A C 1
ATOM 627 O O . GLN A 1 83 ? 16.910 -5.905 -13.450 1.00 75.62 83 GLN A O 1
ATOM 632 N N . GLY A 1 84 ? 16.265 -4.197 -14.763 1.00 85.75 84 GLY A N 1
ATOM 633 C CA . GLY A 1 84 ? 15.791 -3.371 -13.658 1.00 85.75 84 GLY A CA 1
ATOM 634 C C . GLY A 1 84 ? 14.518 -3.956 -13.047 1.00 85.75 84 GLY A C 1
ATOM 635 O O . GLY A 1 84 ? 13.744 -4.627 -13.740 1.00 85.75 84 GLY A O 1
ATOM 636 N N . MET A 1 85 ? 14.301 -3.698 -11.761 1.00 90.38 85 MET A N 1
ATOM 637 C CA . MET A 1 85 ? 13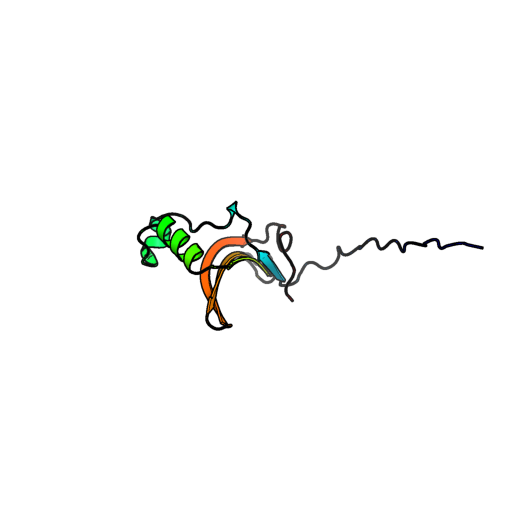.145 -4.181 -11.016 1.00 90.38 85 MET A CA 1
ATOM 638 C C . MET A 1 85 ? 12.180 -3.039 -10.718 1.00 90.38 85 MET A C 1
ATOM 640 O O . MET A 1 85 ? 12.600 -1.948 -10.338 1.00 90.38 85 MET A O 1
ATOM 644 N N . LEU A 1 86 ? 10.886 -3.318 -10.840 1.00 92.50 86 LEU A N 1
ATOM 645 C CA . LEU A 1 86 ? 9.793 -2.463 -10.400 1.00 92.50 86 LEU A CA 1
ATOM 646 C C . LEU A 1 86 ? 8.910 -3.241 -9.428 1.00 92.50 86 LEU A C 1
ATOM 648 O O . LEU A 1 86 ? 8.517 -4.382 -9.684 1.00 92.50 86 LEU A O 1
ATOM 652 N N . VAL A 1 87 ? 8.596 -2.593 -8.315 1.00 94.31 87 VAL A N 1
ATOM 653 C CA . VAL A 1 87 ? 7.722 -3.093 -7.263 1.00 94.31 87 VAL A CA 1
ATOM 654 C C . VAL A 1 87 ? 6.622 -2.065 -7.029 1.00 94.31 87 VAL A C 1
ATOM 656 O O . VAL A 1 87 ? 6.920 -0.899 -6.778 1.00 94.31 87 VAL A O 1
ATOM 659 N N . LYS A 1 88 ? 5.358 -2.490 -7.098 1.00 95.69 88 LYS A N 1
ATOM 660 C CA . LYS A 1 88 ? 4.187 -1.648 -6.805 1.00 95.69 88 LYS A CA 1
ATOM 661 C C . LYS A 1 88 ? 3.468 -2.214 -5.589 1.00 95.69 88 LYS A C 1
ATOM 663 O O . LYS A 1 88 ? 3.121 -3.396 -5.574 1.00 95.69 88 LYS A O 1
ATOM 668 N N . VAL A 1 89 ? 3.251 -1.382 -4.578 1.00 95.50 89 VAL A N 1
ATOM 669 C CA . VAL A 1 89 ? 2.702 -1.784 -3.277 1.00 95.50 89 VAL A CA 1
ATOM 670 C C . VAL A 1 89 ? 1.634 -0.794 -2.834 1.00 95.50 89 VAL A C 1
ATOM 672 O O . VAL A 1 89 ? 1.749 0.411 -3.063 1.00 95.50 89 VAL A O 1
ATOM 675 N N . ARG A 1 90 ? 0.605 -1.295 -2.154 1.00 96.50 90 ARG A N 1
ATOM 676 C CA . ARG A 1 90 ? -0.293 -0.485 -1.328 1.00 96.50 90 ARG A CA 1
ATOM 677 C C . ARG A 1 90 ? 0.075 -0.694 0.131 1.00 96.50 90 ARG A C 1
ATOM 679 O O . ARG A 1 90 ? 0.196 -1.833 0.570 1.00 96.50 90 ARG A O 1
ATOM 686 N N . TYR A 1 91 ? 0.249 0.387 0.875 1.00 96.00 91 TYR A N 1
ATOM 687 C CA . TYR A 1 91 ? 0.464 0.351 2.317 1.00 96.00 91 TYR A CA 1
ATOM 688 C C . TYR A 1 91 ? -0.706 0.999 3.033 1.00 96.00 91 TYR A C 1
ATOM 690 O O . TYR A 1 91 ? -1.194 2.037 2.594 1.00 96.00 91 TYR A O 1
ATOM 698 N N . TRP A 1 92 ? -1.095 0.439 4.173 1.00 96.81 92 TRP A N 1
ATOM 699 C CA . TRP A 1 92 ? -2.041 1.072 5.082 1.00 96.81 92 TRP A CA 1
ATOM 700 C C . TRP A 1 92 ? -1.370 1.364 6.409 1.00 96.81 92 TRP A C 1
ATOM 702 O O . TRP A 1 92 ? -0.688 0.512 6.984 1.00 96.81 92 TRP A O 1
ATOM 712 N N . TRP A 1 93 ? -1.600 2.574 6.892 1.00 97.00 93 TRP A N 1
ATOM 713 C CA . TRP A 1 93 ? -1.026 3.112 8.111 1.00 97.00 93 TRP A CA 1
ATOM 714 C C . TRP A 1 93 ? -2.141 3.544 9.041 1.00 97.00 93 TRP A C 1
ATOM 716 O O . TRP A 1 93 ? -3.178 4.022 8.587 1.00 97.00 93 TRP A O 1
ATOM 726 N N . ARG A 1 94 ? -1.910 3.436 10.340 1.00 96.50 94 ARG A N 1
ATOM 727 C CA . ARG A 1 94 ? -2.782 4.028 11.351 1.00 96.50 94 ARG A CA 1
ATOM 728 C C . ARG A 1 94 ? -1.960 4.918 12.265 1.00 96.50 94 ARG A C 1
ATOM 730 O O . ARG A 1 94 ? -0.798 4.612 12.533 1.00 96.50 94 ARG A O 1
ATOM 737 N N . GLU A 1 95 ? -2.566 5.999 12.724 1.00 96.12 95 GLU A N 1
ATOM 738 C CA . GLU A 1 95 ? -1.977 6.876 13.727 1.00 96.12 95 GLU A CA 1
ATOM 739 C C . GLU A 1 95 ? -2.526 6.501 15.105 1.00 96.12 95 GLU A C 1
ATOM 741 O O . GLU A 1 95 ? -3.740 6.418 15.299 1.00 96.12 95 GLU A O 1
ATOM 746 N N . GLU A 1 96 ? -1.631 6.275 16.059 1.00 94.12 96 GLU A N 1
ATOM 747 C CA . GLU A 1 96 ? -1.955 5.996 17.457 1.00 94.12 96 GLU A CA 1
ATOM 748 C C . GLU A 1 96 ? -0.988 6.805 18.327 1.00 94.12 96 GLU A C 1
ATOM 750 O O . GLU A 1 96 ? 0.224 6.720 18.148 1.00 94.12 96 GLU A O 1
ATOM 755 N N . ASP A 1 97 ? -1.522 7.669 19.194 1.00 94.31 97 ASP A N 1
ATOM 756 C CA . ASP A 1 97 ? -0.746 8.552 20.081 1.00 94.31 97 ASP A CA 1
ATOM 757 C C . ASP A 1 97 ? 0.359 9.371 19.374 1.00 94.31 97 ASP A C 1
ATOM 759 O O . ASP A 1 97 ? 1.455 9.578 19.896 1.00 94.31 97 ASP A O 1
ATOM 763 N N . GLY A 1 98 ? 0.068 9.855 18.159 1.00 94.19 98 GLY A N 1
ATOM 764 C CA . GLY A 1 98 ? 1.002 10.640 17.342 1.00 94.19 98 GLY A CA 1
ATOM 765 C C . GLY A 1 98 ? 2.093 9.812 16.654 1.00 94.19 98 GLY A C 1
ATOM 766 O O . GLY A 1 98 ? 3.029 10.377 16.085 1.00 94.19 98 GLY A O 1
ATOM 767 N N . GLN A 1 99 ? 1.997 8.480 16.700 1.00 95.75 99 GLN A N 1
ATOM 768 C CA . GLN A 1 99 ? 2.907 7.563 16.024 1.00 95.75 99 GLN A CA 1
ATOM 769 C C . GLN A 1 99 ? 2.200 6.842 14.878 1.00 95.75 99 GLN A C 1
ATOM 771 O O . GLN A 1 99 ? 1.125 6.265 15.037 1.00 95.75 99 GLN A O 1
ATOM 776 N N . TRP A 1 100 ? 2.838 6.843 13.710 1.00 95.12 100 TRP A N 1
ATOM 777 C CA . TRP A 1 100 ? 2.356 6.111 12.545 1.00 95.12 100 TRP A CA 1
ATOM 778 C C . TRP A 1 100 ? 2.857 4.671 12.572 1.00 95.12 100 TRP A C 1
ATOM 780 O O . TRP A 1 100 ? 4.061 4.423 12.603 1.00 95.12 100 TRP A O 1
ATOM 790 N N . THR A 1 101 ? 1.924 3.723 12.510 1.00 95.19 101 THR A N 1
ATOM 791 C CA . THR A 1 101 ? 2.218 2.289 12.446 1.00 95.19 101 THR A CA 1
ATOM 792 C C . THR A 1 101 ? 1.721 1.713 11.127 1.00 95.19 101 THR A C 1
ATOM 794 O O . THR A 1 101 ? 0.538 1.825 10.790 1.00 95.19 101 THR A O 1
ATOM 797 N N . GLN A 1 102 ? 2.618 1.064 10.382 1.00 94.31 102 GLN A N 1
ATOM 798 C CA . GLN A 1 102 ? 2.236 0.285 9.207 1.00 94.31 102 GLN A CA 1
ATOM 799 C C . GLN A 1 102 ? 1.409 -0.919 9.662 1.00 94.31 102 GLN A C 1
ATOM 801 O O . GLN A 1 102 ? 1.870 -1.722 10.468 1.00 94.31 102 GLN A O 1
ATOM 806 N N . THR A 1 103 ? 0.189 -1.041 9.145 1.00 93.25 103 THR A N 1
ATOM 807 C CA . THR A 1 103 ? -0.765 -2.068 9.585 1.00 93.25 103 THR A CA 1
ATOM 808 C C . THR A 1 103 ? -0.989 -3.155 8.536 1.00 93.25 103 THR A C 1
ATOM 810 O O . THR A 1 103 ? -1.203 -4.311 8.888 1.00 93.25 103 THR A O 1
ATOM 813 N N . LEU A 1 104 ? -0.899 -2.811 7.249 1.00 93.88 104 LEU A N 1
ATOM 814 C CA . LEU A 1 104 ? -1.057 -3.763 6.149 1.00 93.88 104 LEU A CA 1
ATOM 815 C C . LEU A 1 104 ? -0.190 -3.355 4.956 1.00 93.88 104 LEU A C 1
ATOM 817 O O . LEU A 1 104 ? 0.109 -2.173 4.762 1.00 93.88 104 LEU A O 1
ATOM 821 N N . HIS A 1 105 ? 0.190 -4.337 4.148 1.00 93.75 105 HIS A N 1
ATOM 822 C CA . HIS A 1 105 ? 0.683 -4.116 2.798 1.00 93.75 105 HIS A CA 1
ATOM 823 C C . HIS A 1 105 ? 0.036 -5.106 1.829 1.00 93.75 105 HIS A C 1
ATOM 825 O O . HIS A 1 105 ? -0.258 -6.237 2.208 1.00 93.75 105 HIS A O 1
ATOM 831 N N . ASP A 1 106 ? -0.154 -4.670 0.590 1.00 92.75 106 ASP A N 1
ATOM 832 C CA . ASP A 1 106 ? -0.600 -5.504 -0.520 1.00 92.75 106 ASP A CA 1
ATOM 833 C C . ASP A 1 106 ? 0.332 -5.295 -1.714 1.00 92.75 106 ASP A C 1
ATOM 835 O O . ASP A 1 106 ? 0.570 -4.166 -2.162 1.00 92.75 106 ASP A O 1
ATOM 839 N N . LEU A 1 107 ? 0.902 -6.397 -2.187 1.00 92.50 107 LEU A N 1
ATOM 840 C CA . LEU A 1 107 ? 1.909 -6.418 -3.231 1.00 92.50 107 LEU A CA 1
ATOM 841 C C . LEU A 1 107 ? 1.230 -6.604 -4.587 1.00 92.50 107 LEU A C 1
ATOM 843 O O . LEU A 1 107 ? 0.827 -7.706 -4.949 1.00 92.50 107 LEU A O 1
ATOM 847 N N . LEU A 1 108 ? 1.156 -5.525 -5.360 1.00 92.06 108 LEU A N 1
ATOM 848 C CA . LEU A 1 108 ? 0.432 -5.519 -6.630 1.00 92.06 108 LEU A CA 1
ATOM 849 C C . LEU A 1 108 ? 1.259 -6.048 -7.792 1.00 92.06 108 LEU A C 1
ATOM 851 O O . LEU A 1 108 ? 0.727 -6.645 -8.725 1.00 92.06 108 LEU A O 1
ATOM 855 N N . TYR A 1 109 ? 2.556 -5.762 -7.775 1.00 93.62 109 TYR A N 1
ATOM 856 C CA . TYR A 1 109 ? 3.450 -6.123 -8.860 1.00 93.62 109 TYR A CA 1
ATOM 857 C C . TYR A 1 109 ? 4.877 -6.250 -8.349 1.00 93.62 109 TYR A C 1
ATOM 859 O O . TYR A 1 109 ? 5.362 -5.373 -7.633 1.00 93.62 109 TYR A O 1
ATOM 867 N N . ILE A 1 110 ? 5.549 -7.317 -8.777 1.00 93.00 110 ILE A N 1
ATOM 868 C CA . ILE A 1 110 ? 7.005 -7.444 -8.764 1.00 93.00 110 ILE A CA 1
ATOM 869 C C . ILE A 1 110 ? 7.411 -7.942 -10.142 1.00 93.00 110 ILE A C 1
ATOM 871 O O . ILE A 1 110 ? 6.984 -9.017 -10.567 1.00 93.00 110 ILE A O 1
ATOM 875 N N . GLY A 1 111 ? 8.257 -7.186 -10.828 1.00 91.06 111 GLY A N 1
ATOM 876 C CA . GLY A 1 111 ? 8.743 -7.599 -12.134 1.00 91.06 111 GLY A CA 1
ATOM 877 C C . GLY A 1 111 ? 9.731 -6.621 -12.740 1.00 91.06 111 GLY A C 1
ATOM 878 O O . GLY A 1 111 ? 10.375 -5.844 -12.039 1.00 91.06 111 GLY A O 1
ATOM 879 N N . GLN A 1 112 ? 9.864 -6.691 -14.061 1.00 90.56 112 GLN A N 1
ATOM 880 C CA . GLN A 1 112 ? 10.724 -5.790 -14.823 1.00 90.56 112 GLN A CA 1
ATOM 881 C C . GLN A 1 112 ? 10.174 -4.361 -14.820 1.00 90.56 112 GLN A C 1
ATOM 883 O O . GLN A 1 112 ? 8.968 -4.164 -14.641 1.00 90.56 112 GLN A O 1
ATOM 888 N N . LEU A 1 113 ? 11.058 -3.388 -15.067 1.00 89.94 113 LEU A N 1
ATOM 889 C CA . LEU A 1 113 ? 10.644 -2.029 -15.424 1.00 89.94 113 LEU A CA 1
ATOM 890 C C . LEU A 1 113 ? 9.690 -2.083 -16.623 1.00 89.94 113 LEU A C 1
ATOM 892 O O . LEU A 1 113 ? 9.998 -2.709 -17.638 1.00 89.94 113 LEU A O 1
ATOM 896 N N . ASP A 1 114 ? 8.545 -1.423 -16.495 1.00 89.31 114 ASP A N 1
ATOM 897 C CA . ASP A 1 114 ? 7.474 -1.413 -17.495 1.00 89.31 114 ASP A CA 1
ATOM 898 C C . ASP A 1 114 ? 7.274 -0.024 -18.137 1.00 89.31 114 ASP A C 1
ATOM 900 O O . ASP A 1 114 ? 6.375 0.154 -18.958 1.00 89.31 114 ASP A O 1
ATOM 904 N N . GLY A 1 115 ? 8.111 0.961 -17.787 1.00 88.44 115 GLY A N 1
ATOM 905 C CA . GLY A 1 115 ? 8.037 2.341 -18.270 1.00 88.44 115 GLY A CA 1
ATOM 906 C C . GLY A 1 115 ? 7.107 3.245 -17.454 1.00 88.44 115 GLY A C 1
ATOM 907 O O . GLY A 1 115 ? 7.034 4.446 -17.729 1.00 88.44 115 GLY A O 1
ATOM 908 N N . THR A 1 116 ? 6.396 2.699 -16.461 1.00 90.69 116 THR A N 1
ATOM 909 C CA . THR A 1 116 ? 5.492 3.457 -15.576 1.00 90.69 116 THR A CA 1
ATOM 910 C C . THR A 1 116 ? 6.157 3.898 -14.274 1.00 90.69 116 THR A C 1
ATOM 912 O O . THR A 1 116 ? 5.536 4.599 -13.471 1.00 90.69 116 THR A O 1
ATOM 915 N N . GLU A 1 117 ? 7.417 3.525 -14.055 1.00 89.50 117 GLU A N 1
ATOM 916 C CA . GLU A 1 117 ? 8.158 3.851 -12.847 1.00 89.50 117 GLU A CA 1
ATOM 917 C C . GLU A 1 117 ? 8.177 5.364 -12.572 1.00 89.50 117 GLU A C 1
ATOM 919 O O . GLU A 1 117 ? 8.596 6.179 -13.397 1.00 89.50 117 GLU A O 1
ATOM 924 N N . GLY A 1 118 ? 7.671 5.747 -11.400 1.00 83.62 118 GLY A N 1
ATOM 925 C CA . GLY A 1 118 ? 7.605 7.140 -10.967 1.00 83.62 118 GLY A CA 1
ATOM 926 C C . GLY A 1 118 ? 6.565 8.013 -11.667 1.00 83.62 118 GLY A C 1
ATOM 927 O O . GLY A 1 118 ? 6.615 9.231 -11.520 1.00 83.62 118 GLY A O 1
ATOM 928 N N . SER A 1 119 ? 5.647 7.427 -12.442 1.00 87.88 119 SER A N 1
ATOM 929 C CA . SER A 1 119 ? 4.627 8.187 -13.181 1.00 87.88 119 SER A CA 1
ATOM 930 C C . SER A 1 119 ? 3.416 8.596 -12.340 1.00 87.88 119 SER A C 1
ATOM 932 O O . SER A 1 119 ? 2.692 9.514 -12.717 1.00 87.88 119 SER A O 1
ATOM 934 N N . GLU A 1 120 ? 3.185 7.925 -11.210 1.00 83.75 120 GLU A N 1
ATOM 935 C CA . GLU A 1 120 ? 1.921 8.009 -10.479 1.00 83.75 120 GLU A CA 1
ATOM 936 C C . GLU A 1 120 ? 2.002 8.734 -9.129 1.00 83.75 120 GLU A C 1
ATOM 938 O O . GLU A 1 120 ? 0.983 8.796 -8.454 1.00 83.75 120 GLU A O 1
ATOM 943 N N . GLY A 1 121 ? 3.137 9.295 -8.700 1.00 89.69 121 GLY A N 1
ATOM 944 C CA . GLY A 1 121 ? 3.221 9.947 -7.387 1.00 89.69 121 GLY A CA 1
ATOM 945 C C . GLY A 1 121 ? 4.400 10.893 -7.214 1.00 89.69 121 GLY A C 1
ATOM 946 O O . GLY A 1 121 ? 5.199 11.092 -8.129 1.00 89.69 121 GLY A O 1
ATOM 947 N N . ASP A 1 122 ? 4.508 11.453 -6.012 1.00 93.44 122 ASP A N 1
ATOM 948 C CA . ASP A 1 122 ? 5.591 12.358 -5.647 1.00 93.44 122 ASP A CA 1
ATOM 949 C C . ASP A 1 122 ? 6.860 11.561 -5.373 1.00 93.44 122 ASP A C 1
ATOM 951 O O . ASP A 1 122 ? 6.834 10.536 -4.684 1.00 93.44 122 ASP A O 1
ATOM 955 N N . ARG A 1 123 ? 7.982 12.017 -5.930 1.00 91.38 123 ARG A N 1
ATOM 956 C CA . ARG A 1 123 ? 9.272 11.354 -5.747 1.00 91.38 123 ARG A CA 1
ATOM 957 C C . ARG A 1 123 ? 9.755 11.552 -4.314 1.00 91.38 123 ARG A C 1
ATOM 959 O O . ARG A 1 123 ? 9.715 12.666 -3.803 1.00 91.38 123 ARG A O 1
ATOM 966 N N . ILE A 1 124 ? 10.244 10.474 -3.712 1.00 84.44 124 ILE A N 1
ATOM 967 C CA . ILE A 1 124 ? 10.956 10.519 -2.436 1.00 84.44 124 ILE A CA 1
ATOM 968 C C . ILE A 1 124 ? 12.406 10.123 -2.713 1.00 84.44 124 ILE A C 1
ATOM 970 O O . ILE A 1 124 ? 12.662 9.022 -3.216 1.00 84.44 124 ILE A O 1
ATOM 974 N N . ASP A 1 125 ? 13.328 11.041 -2.444 1.00 72.12 125 ASP A N 1
ATOM 975 C CA . ASP A 1 125 ? 14.783 10.865 -2.527 1.00 72.12 125 ASP A CA 1
ATOM 976 C C . ASP A 1 125 ? 15.446 10.629 -1.162 1.00 72.12 125 ASP A C 1
ATOM 978 O O . ASP A 1 125 ? 14.938 11.142 -0.139 1.00 72.12 125 ASP A O 1
#

pLDDT: mean 81.79, std 20.86, range [30.38, 97.0]